Protein AF-A0A059EZX7-F1 (afdb_monomer)

Sequence (130 aa):
MAGSSSKKTIQSNKKTMISLLIGETIFLLIYLLLSVIKNTNVFTYIKIIPELLVILFLYNMSRPKYRDNRCIDSGVNLNSRGVIAIMFDFVYISWVVKILTLYTSLGYLLYFIMIFGIFYEFKGIFSHKK

pLDDT: mean 77.71, std 10.54, range [40.44, 92.06]

Foldseek 3Di:
DPVPVLVVLLVQLVVVLVVLVVVLVVLVVVLVVLCVVLVHDPVLCVLNVVLVVLSVVSVVQQDFDDDPNDGPGSGDRCPDPDPSVLSVVVNVLSSQLSVVVSPDVCSVVSVVVSVVVNVVRVVVVVVVVD

Structure (mmCIF, N/CA/C/O bac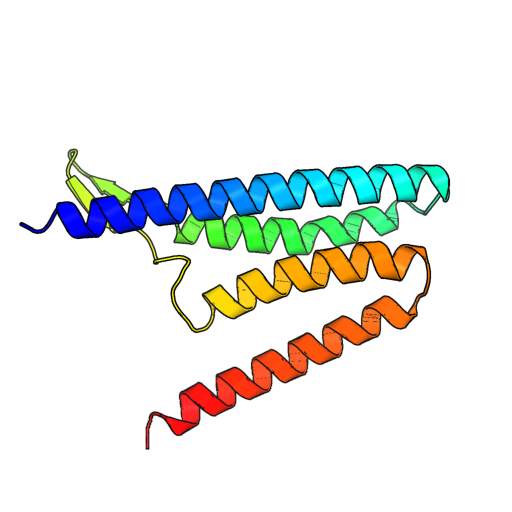kbone):
data_AF-A0A059EZX7-F1
#
_entry.id   AF-A0A059EZX7-F1
#
loop_
_atom_site.group_PDB
_atom_site.id
_atom_site.type_symbol
_atom_site.label_atom_id
_atom_site.label_alt_id
_atom_site.label_comp_id
_atom_site.label_asym_id
_atom_site.label_entity_id
_atom_site.label_seq_id
_atom_site.pdbx_PDB_ins_code
_atom_site.Cartn_x
_atom_site.Cartn_y
_atom_site.Cartn_z
_atom_site.occupancy
_atom_site.B_iso_or_equiv
_atom_site.auth_seq_id
_atom_site.auth_comp_id
_atom_site.auth_asym_id
_atom_site.auth_atom_id
_atom_site.pdbx_PDB_model_num
ATOM 1 N N . MET A 1 1 ? 21.175 -0.048 -29.093 1.00 41.84 1 MET A N 1
ATOM 2 C CA . MET A 1 1 ? 20.873 0.816 -27.922 1.00 41.84 1 MET A CA 1
ATOM 3 C C . MET A 1 1 ? 19.682 0.287 -27.095 1.00 41.84 1 MET A C 1
ATOM 5 O O . MET A 1 1 ? 18.835 1.063 -26.678 1.00 41.84 1 MET A O 1
ATOM 9 N N . ALA A 1 2 ? 19.625 -1.018 -26.783 1.00 49.16 2 ALA A N 1
ATOM 10 C CA . ALA A 1 2 ? 18.500 -1.632 -26.050 1.00 49.16 2 ALA A CA 1
ATOM 11 C C . ALA A 1 2 ? 18.586 -1.499 -24.510 1.00 49.16 2 ALA A C 1
ATOM 13 O O . ALA A 1 2 ? 17.619 -1.761 -23.807 1.00 49.16 2 ALA A O 1
ATOM 14 N N . GLY A 1 3 ? 19.732 -1.073 -23.963 1.00 60.44 3 GLY A N 1
ATOM 15 C CA . GLY A 1 3 ? 19.959 -1.052 -22.512 1.00 60.44 3 GLY A CA 1
ATOM 16 C C . GLY A 1 3 ? 19.527 0.223 -21.778 1.00 60.44 3 GLY A C 1
ATOM 17 O O . GLY A 1 3 ? 19.411 0.198 -20.558 1.00 60.44 3 GLY A O 1
ATOM 18 N N . SER A 1 4 ? 19.312 1.348 -22.466 1.00 64.31 4 SER A N 1
ATOM 19 C CA . SER A 1 4 ? 18.993 2.629 -21.809 1.00 64.31 4 SER A CA 1
ATOM 20 C C . SER A 1 4 ? 17.535 2.706 -21.347 1.00 64.31 4 SER A C 1
ATOM 22 O O . SER A 1 4 ? 17.276 3.196 -20.251 1.00 64.31 4 SER A O 1
ATOM 24 N N . SER A 1 5 ? 16.597 2.184 -22.143 1.00 69.50 5 SER A N 1
ATOM 25 C CA . SER A 1 5 ? 15.172 2.129 -21.789 1.00 69.50 5 SER A CA 1
ATOM 26 C C . SER A 1 5 ? 14.926 1.173 -20.615 1.00 69.50 5 SER A C 1
ATOM 28 O O . SER A 1 5 ? 14.373 1.575 -19.594 1.00 69.50 5 SER A O 1
ATOM 30 N N . SER A 1 6 ? 15.474 -0.045 -20.683 1.00 70.81 6 SER A N 1
ATOM 31 C CA . SER A 1 6 ? 15.416 -1.035 -19.600 1.00 70.81 6 SER A CA 1
ATOM 32 C C . SER A 1 6 ? 15.977 -0.517 -18.276 1.00 70.81 6 SER A C 1
ATOM 34 O O . SER A 1 6 ? 15.349 -0.674 -17.232 1.00 70.81 6 SER A O 1
ATOM 36 N N . LYS A 1 7 ? 17.128 0.169 -18.302 1.00 76.56 7 LYS A N 1
ATOM 37 C CA . LYS A 1 7 ? 17.715 0.775 -17.096 1.00 76.56 7 LYS A CA 1
ATOM 38 C C . LYS A 1 7 ? 16.811 1.846 -16.479 1.00 76.56 7 LYS A C 1
ATOM 40 O O . LYS A 1 7 ? 16.687 1.885 -15.256 1.00 76.56 7 LYS A O 1
A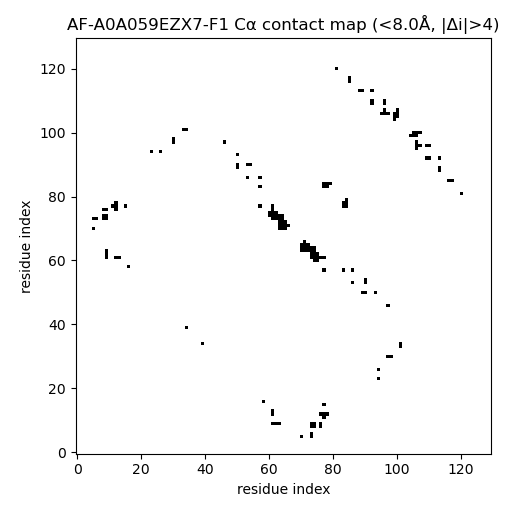TOM 45 N N . LYS A 1 8 ? 16.155 2.679 -17.299 1.00 80.88 8 LYS A N 1
ATOM 46 C CA . LYS A 1 8 ? 15.198 3.691 -16.818 1.00 80.88 8 LYS A CA 1
ATOM 47 C C . LYS A 1 8 ? 13.982 3.045 -16.153 1.00 80.88 8 LYS A C 1
ATOM 49 O O . LYS A 1 8 ? 13.609 3.476 -15.066 1.00 80.88 8 LYS A O 1
ATOM 54 N N . THR A 1 9 ? 13.415 1.993 -16.747 1.00 78.25 9 THR A N 1
ATOM 55 C CA . THR A 1 9 ? 12.285 1.254 -16.158 1.00 78.25 9 THR A CA 1
ATOM 56 C C . THR A 1 9 ? 12.662 0.639 -14.815 1.00 78.25 9 THR A C 1
ATOM 58 O O . THR A 1 9 ? 11.954 0.832 -13.834 1.00 78.25 9 THR A O 1
ATOM 61 N N . ILE A 1 10 ? 13.827 -0.008 -14.727 1.00 80.62 10 ILE A N 1
ATOM 62 C CA . ILE A 1 10 ? 14.316 -0.618 -13.482 1.00 80.62 10 ILE A CA 1
ATOM 63 C C . ILE A 1 10 ? 14.523 0.438 -12.388 1.00 80.62 10 ILE A C 1
ATOM 65 O O . ILE A 1 10 ? 14.116 0.239 -11.242 1.00 80.62 10 ILE A O 1
ATOM 69 N N . GLN A 1 11 ? 15.139 1.574 -12.725 1.00 83.94 11 GLN A N 1
ATOM 70 C CA . GLN A 1 11 ? 15.380 2.651 -11.764 1.00 83.94 11 GLN A CA 1
ATOM 71 C C . GLN A 1 11 ? 14.075 3.314 -11.305 1.00 83.94 11 GLN A C 1
ATOM 73 O O . GLN A 1 11 ? 13.910 3.568 -10.111 1.00 83.94 11 GLN A O 1
ATOM 78 N N . SER A 1 12 ? 13.141 3.547 -12.231 1.00 85.25 12 SER A N 1
ATOM 79 C CA . SER A 1 12 ? 11.810 4.075 -11.925 1.00 85.25 12 SER A CA 1
ATOM 80 C C . SER A 1 12 ? 11.044 3.121 -11.012 1.00 85.25 12 SER A C 1
ATOM 82 O O . SER A 1 12 ? 10.578 3.537 -9.958 1.00 85.25 12 SER A O 1
ATOM 84 N N . ASN A 1 13 ? 11.001 1.830 -11.353 1.00 85.06 13 ASN A N 1
ATOM 85 C CA . ASN A 1 13 ? 10.336 0.803 -10.555 1.00 85.06 13 ASN A CA 1
ATOM 86 C C . ASN A 1 13 ? 10.906 0.727 -9.138 1.00 85.06 13 ASN A C 1
ATOM 88 O O . ASN A 1 13 ? 10.154 0.690 -8.167 1.00 85.06 13 ASN A O 1
ATOM 92 N N . LYS A 1 14 ? 12.239 0.757 -9.004 1.00 84.56 14 LYS A N 1
ATOM 93 C CA . LYS A 1 14 ? 12.898 0.754 -7.695 1.00 84.56 14 LYS A CA 1
ATOM 94 C C . LYS A 1 14 ? 12.491 1.971 -6.866 1.00 84.56 14 LYS A C 1
ATOM 96 O O . LYS A 1 14 ? 12.205 1.818 -5.683 1.00 84.56 14 LYS A O 1
ATOM 101 N N . LYS A 1 15 ? 12.443 3.161 -7.473 1.00 87.81 15 LYS A N 1
ATOM 102 C CA . LYS A 1 15 ? 12.009 4.384 -6.786 1.00 87.81 15 LYS A CA 1
ATOM 103 C C . LYS A 1 15 ? 10.551 4.273 -6.331 1.00 87.81 15 LYS A C 1
ATOM 105 O O . LYS A 1 15 ? 10.284 4.515 -5.159 1.00 87.81 15 LYS A O 1
ATOM 110 N N . THR A 1 16 ? 9.648 3.845 -7.214 1.00 87.25 16 THR A N 1
ATOM 111 C CA . THR A 1 16 ? 8.223 3.664 -6.894 1.00 87.25 16 THR A CA 1
ATOM 112 C C . THR A 1 16 ? 8.024 2.644 -5.772 1.00 87.25 16 THR A C 1
ATOM 114 O O . THR A 1 16 ? 7.315 2.936 -4.815 1.00 87.25 16 THR A O 1
ATOM 117 N N . MET A 1 17 ? 8.704 1.492 -5.822 1.00 87.75 17 MET A N 1
ATOM 118 C CA . MET A 1 17 ? 8.618 0.484 -4.757 1.00 87.75 17 MET A CA 1
ATOM 119 C C . MET A 1 17 ? 9.164 0.985 -3.423 1.00 87.75 17 MET A C 1
ATOM 121 O O . MET A 1 17 ? 8.573 0.700 -2.390 1.00 87.75 17 MET A O 1
ATOM 125 N N . ILE A 1 18 ? 10.271 1.735 -3.421 1.00 88.75 18 ILE A N 1
ATOM 126 C CA . ILE A 1 18 ? 10.807 2.319 -2.184 1.00 88.75 18 ILE A CA 1
ATOM 127 C C . ILE A 1 18 ? 9.800 3.306 -1.591 1.00 88.75 18 ILE A C 1
ATOM 129 O O . ILE A 1 18 ? 9.514 3.229 -0.401 1.00 88.75 18 ILE A O 1
ATOM 133 N N . SER A 1 19 ? 9.225 4.194 -2.405 1.00 89.38 19 SER A N 1
ATOM 134 C CA . SER A 1 19 ? 8.190 5.124 -1.943 1.00 89.38 19 SER A CA 1
ATOM 135 C C . SER A 1 19 ? 6.962 4.394 -1.394 1.00 89.38 19 SER A C 1
ATOM 137 O O . SER A 1 19 ? 6.457 4.785 -0.345 1.00 89.38 19 SER A O 1
ATOM 139 N N . LEU A 1 20 ? 6.526 3.312 -2.048 1.00 89.38 20 LEU A N 1
ATOM 140 C CA . LEU A 1 20 ? 5.409 2.488 -1.585 1.00 89.38 20 LEU A CA 1
ATOM 141 C C . LEU A 1 20 ? 5.715 1.818 -0.239 1.00 89.38 20 LEU A C 1
ATOM 143 O O . LEU A 1 20 ? 4.898 1.886 0.668 1.00 89.38 20 LEU A O 1
ATOM 147 N N . LEU A 1 21 ? 6.901 1.220 -0.087 1.00 89.75 21 LEU A N 1
ATOM 148 C CA . LEU A 1 21 ? 7.320 0.552 1.150 1.00 89.75 21 LEU A CA 1
ATOM 149 C C . LEU A 1 21 ? 7.496 1.534 2.312 1.00 89.75 21 LEU A C 1
ATOM 151 O O . LEU A 1 21 ? 7.134 1.213 3.442 1.00 89.75 21 LEU A O 1
ATOM 155 N N . ILE A 1 22 ? 8.033 2.729 2.048 1.00 91.44 22 ILE A N 1
ATOM 156 C CA . ILE A 1 22 ? 8.129 3.795 3.053 1.00 91.44 22 ILE A CA 1
ATOM 157 C C . ILE A 1 22 ? 6.723 4.214 3.490 1.00 91.44 22 ILE A C 1
ATOM 159 O O . ILE A 1 22 ? 6.464 4.289 4.688 1.00 91.44 22 ILE A O 1
ATOM 163 N N . GLY A 1 23 ? 5.815 4.434 2.533 1.00 90.06 23 GLY A N 1
ATOM 164 C CA . GLY A 1 23 ? 4.415 4.748 2.813 1.00 90.06 23 GLY A CA 1
ATOM 165 C C . GLY A 1 23 ? 3.743 3.669 3.663 1.00 90.06 23 GLY A C 1
ATOM 166 O O . GLY A 1 23 ? 3.242 3.981 4.739 1.00 90.06 23 GLY A O 1
ATOM 167 N N . GLU A 1 24 ? 3.834 2.404 3.245 1.00 90.62 24 GLU A N 1
ATOM 168 C CA . GLU A 1 24 ? 3.291 1.254 3.981 1.00 90.62 24 GLU A CA 1
ATOM 169 C C . GLU A 1 24 ? 3.824 1.217 5.412 1.00 90.62 24 GLU A C 1
ATOM 171 O O . GLU A 1 24 ? 3.057 1.104 6.363 1.00 90.62 24 GLU A O 1
ATOM 176 N N . THR A 1 25 ? 5.138 1.375 5.584 1.00 90.62 25 THR A N 1
ATOM 177 C CA . THR A 1 25 ? 5.771 1.341 6.907 1.00 90.62 25 THR A CA 1
ATOM 178 C C . THR A 1 25 ? 5.232 2.451 7.809 1.00 90.62 25 THR A C 1
ATOM 180 O O . THR A 1 25 ? 4.928 2.204 8.976 1.00 90.62 25 THR A O 1
ATOM 183 N N . ILE A 1 26 ? 5.073 3.667 7.278 1.00 92.06 26 ILE A N 1
ATOM 184 C CA . ILE A 1 26 ? 4.527 4.808 8.023 1.00 92.06 26 ILE A CA 1
ATOM 185 C C . ILE A 1 26 ? 3.069 4.547 8.419 1.00 92.06 26 ILE A C 1
ATOM 187 O O . ILE A 1 26 ? 2.720 4.689 9.592 1.00 92.06 26 ILE A O 1
ATOM 191 N N . PHE A 1 27 ? 2.219 4.136 7.475 1.00 90.44 27 PHE A N 1
ATOM 192 C CA . PHE A 1 27 ? 0.804 3.871 7.748 1.00 90.44 27 PHE A CA 1
ATOM 193 C C . PHE A 1 27 ? 0.610 2.704 8.717 1.00 90.44 27 PHE A C 1
ATOM 195 O O . PHE A 1 27 ? -0.242 2.778 9.604 1.00 90.44 27 PHE A O 1
ATOM 202 N N . LEU A 1 28 ? 1.428 1.658 8.609 1.00 89.88 28 LEU A N 1
ATOM 203 C CA . LEU A 1 28 ? 1.407 0.512 9.510 1.00 89.88 28 LEU A CA 1
ATOM 204 C C . LEU A 1 28 ? 1.833 0.909 10.930 1.00 89.88 28 LEU A C 1
ATOM 206 O O . LEU A 1 28 ? 1.176 0.504 11.888 1.00 89.88 28 LEU A O 1
ATOM 210 N N . LEU A 1 29 ? 2.864 1.749 11.081 1.00 90.38 29 LEU A N 1
ATOM 211 C CA . LEU A 1 29 ? 3.271 2.292 12.383 1.00 90.38 29 LEU A CA 1
ATOM 212 C C . LEU A 1 29 ? 2.170 3.146 13.021 1.00 90.38 29 LEU A C 1
ATOM 214 O O . LEU A 1 29 ? 1.849 2.948 14.192 1.00 90.38 29 LEU A O 1
ATOM 218 N N . ILE A 1 30 ? 1.558 4.056 12.255 1.00 90.44 30 ILE A N 1
AT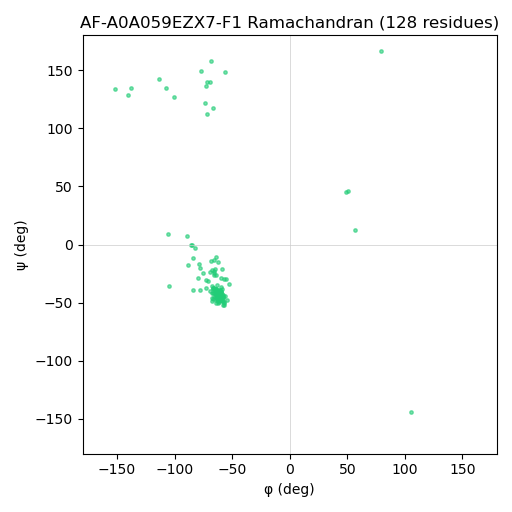OM 219 C CA . ILE A 1 30 ? 0.440 4.885 12.731 1.00 90.44 30 ILE A CA 1
ATOM 220 C C . ILE A 1 30 ? -0.733 3.997 13.156 1.00 90.44 30 ILE A C 1
ATOM 222 O O . ILE A 1 30 ? -1.297 4.180 14.233 1.00 90.44 30 ILE A O 1
ATOM 226 N N . TYR A 1 31 ? -1.080 3.005 12.337 1.00 87.75 31 TYR A N 1
ATOM 227 C CA . TYR A 1 31 ? -2.157 2.068 12.633 1.00 87.75 31 TYR A CA 1
ATOM 228 C C . TYR A 1 31 ? -1.885 1.249 13.899 1.00 87.75 31 TYR A C 1
ATOM 230 O O . TYR A 1 31 ? -2.778 1.114 14.733 1.00 87.75 31 TYR A O 1
ATOM 238 N N . LEU A 1 32 ? -0.659 0.744 14.078 1.00 87.81 32 LEU A N 1
ATOM 239 C CA . LEU A 1 32 ? -0.253 0.032 15.291 1.00 87.81 32 LEU A CA 1
ATOM 240 C C . LEU A 1 32 ? -0.364 0.925 16.528 1.00 87.81 32 LEU A C 1
ATOM 242 O O . LEU A 1 32 ? -0.966 0.512 17.515 1.00 87.81 32 LEU A O 1
ATOM 246 N N . LEU A 1 33 ? 0.158 2.153 16.465 1.00 89.75 33 LEU A N 1
ATOM 247 C CA . LEU A 1 33 ? 0.080 3.113 17.569 1.00 89.75 33 LEU A CA 1
ATOM 248 C C . LEU A 1 33 ? -1.374 3.400 17.961 1.00 89.75 33 LEU A C 1
ATOM 250 O O . LEU A 1 33 ? -1.729 3.307 19.135 1.00 89.75 33 LEU A O 1
ATOM 254 N N . LEU A 1 34 ? -2.240 3.684 16.984 1.00 87.75 34 LEU A N 1
ATOM 255 C CA . LEU A 1 34 ? -3.659 3.943 17.236 1.00 87.75 34 LEU A CA 1
ATOM 256 C C . LEU A 1 34 ? -4.401 2.701 17.755 1.00 87.75 34 LEU A C 1
ATOM 258 O O . LEU A 1 34 ? -5.263 2.828 18.624 1.00 87.75 34 LEU A O 1
ATOM 262 N N . SER A 1 35 ? -4.057 1.511 17.256 1.00 85.88 35 SER A N 1
ATOM 263 C CA . SER A 1 35 ? -4.611 0.227 17.707 1.00 85.88 35 SER A CA 1
ATOM 264 C C . SER A 1 35 ? -4.277 -0.049 19.177 1.00 85.88 35 SER A C 1
ATOM 266 O O . SER A 1 35 ? -5.148 -0.452 19.949 1.00 85.88 35 SER A O 1
ATOM 268 N N . VAL A 1 36 ? -3.038 0.234 19.596 1.00 86.94 36 VAL A N 1
ATOM 269 C CA . VAL A 1 36 ? -2.607 0.105 20.998 1.00 86.94 36 VAL A CA 1
ATOM 270 C C . VAL A 1 36 ? -3.343 1.106 21.891 1.00 86.94 36 VAL A C 1
ATOM 272 O O . VAL A 1 36 ? -3.873 0.713 22.926 1.00 86.94 36 VAL A O 1
ATOM 275 N N . ILE A 1 37 ? -3.455 2.374 21.473 1.00 87.88 37 ILE A N 1
ATOM 276 C CA . ILE A 1 37 ? -4.168 3.415 22.239 1.00 87.88 37 ILE A CA 1
ATOM 277 C C . ILE A 1 37 ? -5.652 3.065 22.420 1.00 87.88 37 ILE A C 1
ATOM 279 O O . ILE A 1 37 ? -6.217 3.293 23.487 1.00 87.88 37 ILE A O 1
ATOM 283 N N . LYS A 1 38 ? -6.294 2.498 21.392 1.00 84.06 38 LYS A N 1
ATOM 284 C CA . LYS A 1 38 ? -7.709 2.101 21.442 1.00 84.06 38 LYS A CA 1
ATOM 285 C C . LYS A 1 38 ? -7.955 0.714 22.042 1.00 84.06 38 LYS A C 1
ATOM 287 O O . LYS A 1 38 ? -9.113 0.309 22.117 1.00 84.06 38 LYS A O 1
ATOM 292 N N . ASN A 1 39 ? -6.905 0.002 22.456 1.00 83.19 39 ASN A N 1
ATOM 293 C CA . ASN A 1 39 ? -6.972 -1.361 22.983 1.00 83.19 39 ASN A CA 1
ATOM 294 C C . ASN A 1 39 ? -7.796 -2.306 22.083 1.00 83.19 39 ASN A C 1
ATOM 296 O O . ASN A 1 39 ? -8.690 -3.025 22.531 1.00 83.19 39 ASN A O 1
ATOM 300 N N . THR A 1 40 ? -7.556 -2.240 20.771 1.00 78.12 40 THR A N 1
ATOM 301 C CA . THR A 1 40 ? -8.327 -3.015 19.795 1.00 78.12 40 THR A CA 1
ATOM 302 C C . THR A 1 40 ? -7.914 -4.485 19.753 1.00 78.12 40 THR A C 1
ATOM 304 O O . THR A 1 40 ? -6.753 -4.841 19.943 1.00 78.12 40 THR A O 1
ATOM 307 N N . ASN A 1 41 ? -8.879 -5.353 19.437 1.00 79.44 41 ASN A N 1
ATOM 308 C CA . ASN A 1 41 ? -8.680 -6.800 19.355 1.00 79.44 41 ASN A CA 1
ATOM 309 C C . ASN A 1 41 ? -7.569 -7.204 18.378 1.00 79.44 41 ASN A C 1
ATOM 311 O O . ASN A 1 41 ? -7.430 -6.618 17.304 1.00 79.44 41 ASN A O 1
ATOM 315 N N . VAL A 1 42 ? -6.883 -8.309 18.685 1.00 77.75 42 VAL A N 1
ATOM 316 C CA . VAL A 1 42 ? -5.802 -8.889 17.863 1.00 77.75 42 VAL A CA 1
ATOM 317 C C . VAL A 1 42 ? -6.259 -9.223 16.432 1.00 77.75 42 VAL A C 1
ATOM 319 O O . VAL A 1 42 ? -5.491 -9.093 15.482 1.00 77.75 42 VAL A O 1
ATOM 322 N N . PHE A 1 43 ? -7.541 -9.549 16.234 1.00 76.69 43 PHE A N 1
ATOM 323 C CA . PHE A 1 43 ? -8.128 -9.776 14.904 1.00 76.69 43 PHE A CA 1
ATOM 324 C C . PHE A 1 43 ? -8.013 -8.566 13.959 1.00 76.69 43 PHE A C 1
ATOM 326 O O . PHE A 1 43 ? -8.042 -8.715 12.740 1.00 76.69 43 PHE A O 1
ATOM 333 N N . THR A 1 44 ? -7.818 -7.365 14.503 1.00 75.81 44 THR A N 1
ATOM 334 C CA . THR A 1 44 ? -7.630 -6.118 13.750 1.00 75.81 44 THR A CA 1
ATOM 335 C C . THR A 1 44 ? -6.326 -6.130 12.937 1.00 75.81 44 THR A C 1
ATOM 337 O O . THR A 1 44 ? -6.241 -5.461 11.905 1.00 75.81 44 THR A O 1
ATOM 340 N N . TYR A 1 45 ? -5.341 -6.951 13.323 1.00 78.31 45 TYR A N 1
ATOM 341 C CA . TYR A 1 45 ? -4.073 -7.115 12.602 1.00 78.31 45 TYR A CA 1
ATOM 342 C C . TYR A 1 45 ? -4.179 -8.009 11.359 1.00 78.31 45 TYR A C 1
ATOM 344 O O . TYR A 1 45 ? -3.380 -7.860 10.438 1.00 78.31 45 TYR A O 1
ATOM 352 N N . IL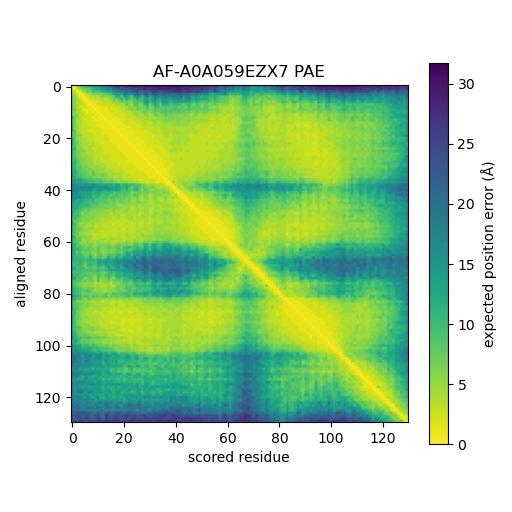E A 1 46 ? -5.204 -8.865 11.258 1.00 81.50 46 ILE A N 1
ATOM 353 C CA . ILE A 1 46 ? -5.438 -9.715 10.071 1.00 81.50 46 ILE A CA 1
ATOM 354 C C . ILE A 1 46 ? -5.630 -8.858 8.812 1.00 81.50 46 ILE A C 1
ATOM 356 O O . ILE A 1 46 ? -5.239 -9.249 7.714 1.00 81.50 46 ILE A O 1
ATOM 360 N N . LYS A 1 47 ? -6.146 -7.635 8.977 1.00 78.44 47 LYS A N 1
ATOM 361 C CA . LYS A 1 47 ? -6.344 -6.655 7.898 1.00 78.44 47 LYS A CA 1
ATOM 362 C C . LYS A 1 47 ? -5.048 -6.218 7.209 1.00 78.44 47 LYS A C 1
ATOM 364 O O . LYS A 1 47 ? -5.110 -5.610 6.148 1.00 78.44 47 LYS A O 1
ATOM 369 N N . ILE A 1 48 ? -3.885 -6.492 7.799 1.00 81.75 48 ILE A N 1
ATOM 370 C CA . ILE A 1 48 ? -2.577 -6.155 7.224 1.00 81.75 48 ILE A CA 1
ATOM 371 C C . ILE A 1 48 ? -2.165 -7.173 6.145 1.00 81.75 48 ILE A C 1
ATOM 373 O O . ILE A 1 48 ? -1.495 -6.816 5.181 1.00 81.75 48 ILE A O 1
ATOM 377 N N . ILE A 1 49 ? -2.618 -8.425 6.257 1.00 84.81 49 ILE A N 1
ATOM 378 C CA . ILE A 1 49 ? -2.242 -9.531 5.363 1.00 84.81 49 ILE A CA 1
ATOM 379 C C . ILE A 1 49 ? -2.560 -9.267 3.876 1.00 84.81 49 ILE A C 1
ATOM 381 O O . ILE A 1 49 ? -1.653 -9.437 3.058 1.00 84.81 49 ILE A O 1
ATOM 385 N N . PRO A 1 50 ? -3.790 -8.873 3.476 1.00 83.25 50 PRO A N 1
ATOM 386 C CA . PRO A 1 50 ? -4.114 -8.702 2.057 1.00 83.25 50 PRO A CA 1
ATOM 387 C C . PRO A 1 50 ? -3.288 -7.599 1.387 1.00 83.25 50 PRO A C 1
ATOM 389 O O . PRO A 1 50 ? -2.888 -7.741 0.237 1.00 83.25 50 PRO A O 1
ATOM 392 N N . GLU A 1 51 ? -2.974 -6.531 2.114 1.00 83.06 51 GLU A N 1
ATOM 393 C CA . GLU A 1 51 ? -2.132 -5.443 1.619 1.00 83.06 51 GLU A CA 1
ATOM 394 C C . GLU A 1 51 ? -0.688 -5.893 1.388 1.00 83.06 51 GLU A C 1
ATOM 396 O O . GLU A 1 51 ? -0.137 -5.685 0.306 1.00 83.06 51 GLU A O 1
ATOM 401 N N . LEU A 1 52 ? -0.103 -6.600 2.360 1.00 84.75 52 LEU A N 1
ATOM 402 C CA . LEU A 1 52 ? 1.234 -7.169 2.207 1.00 84.75 52 LEU A CA 1
ATOM 403 C C . LEU A 1 52 ? 1.304 -8.130 1.017 1.00 84.75 52 LEU A C 1
ATOM 405 O O . LEU A 1 52 ? 2.294 -8.120 0.288 1.00 84.75 52 LEU A O 1
ATOM 409 N N . LEU A 1 53 ? 0.254 -8.921 0.773 1.00 86.56 53 LEU A N 1
ATOM 410 C CA . LEU A 1 53 ? 0.179 -9.780 -0.409 1.00 86.56 53 LEU A CA 1
ATOM 411 C C . LEU A 1 53 ? 0.215 -8.970 -1.710 1.00 86.56 53 LEU A C 1
ATOM 413 O O . LEU A 1 53 ? 0.983 -9.316 -2.607 1.00 86.56 53 LEU A O 1
ATOM 417 N N . VAL A 1 54 ? -0.552 -7.882 -1.822 1.00 86.06 54 VAL A N 1
ATOM 418 C CA . VAL A 1 54 ? -0.548 -7.030 -3.026 1.00 86.06 54 VAL A CA 1
ATOM 419 C C . VAL A 1 54 ? 0.816 -6.370 -3.238 1.00 86.06 54 VAL A C 1
ATOM 421 O O . VAL A 1 54 ? 1.338 -6.387 -4.354 1.00 86.06 54 VAL A O 1
ATOM 424 N N . ILE A 1 55 ? 1.449 -5.874 -2.173 1.00 86.50 55 ILE A N 1
ATOM 425 C CA . ILE A 1 55 ? 2.803 -5.304 -2.236 1.00 86.50 55 ILE A CA 1
ATOM 426 C C . ILE A 1 55 ? 3.825 -6.366 -2.668 1.00 86.50 55 ILE A C 1
ATOM 428 O O . ILE A 1 55 ? 4.702 -6.078 -3.484 1.00 86.50 55 ILE A O 1
ATOM 432 N N . LEU A 1 56 ? 3.701 -7.606 -2.185 1.00 86.88 56 LEU A N 1
ATOM 433 C CA . LEU A 1 56 ? 4.546 -8.727 -2.611 1.00 86.88 56 LEU A CA 1
ATOM 434 C C . LEU A 1 56 ? 4.340 -9.074 -4.091 1.00 86.88 56 LEU A C 1
ATOM 436 O O . LEU A 1 56 ? 5.317 -9.337 -4.799 1.00 86.88 56 LEU A O 1
ATOM 440 N N . PHE A 1 57 ? 3.101 -9.041 -4.585 1.00 85.69 57 PHE A N 1
ATOM 441 C CA . PHE A 1 57 ? 2.813 -9.220 -6.009 1.00 85.69 57 PHE A CA 1
ATOM 442 C C . PHE A 1 57 ? 3.444 -8.110 -6.859 1.00 85.69 57 PHE A C 1
ATOM 444 O O . PHE A 1 57 ? 4.154 -8.419 -7.818 1.00 85.69 57 PHE A O 1
ATOM 451 N N . LEU A 1 58 ? 3.273 -6.841 -6.474 1.00 84.19 58 LEU A N 1
ATOM 452 C CA . LEU A 1 58 ? 3.906 -5.695 -7.140 1.00 84.19 58 LEU A CA 1
ATOM 453 C C . LEU A 1 58 ? 5.435 -5.811 -7.129 1.00 84.19 58 LEU A C 1
ATOM 455 O O . LEU A 1 58 ? 6.089 -5.608 -8.154 1.00 84.19 58 LEU A O 1
ATOM 459 N N . TYR A 1 59 ? 6.013 -6.219 -5.997 1.00 84.06 59 TYR A N 1
ATOM 460 C CA . TYR A 1 59 ? 7.450 -6.436 -5.870 1.00 84.06 59 TYR A CA 1
ATOM 461 C C . TYR A 1 59 ? 7.946 -7.505 -6.849 1.00 84.06 59 TYR A C 1
ATOM 463 O O . TYR A 1 59 ? 8.908 -7.266 -7.583 1.00 84.06 59 TYR A O 1
ATOM 471 N N . ASN A 1 60 ? 7.263 -8.650 -6.921 1.00 81.50 60 ASN A N 1
ATOM 472 C CA . ASN A 1 60 ? 7.614 -9.728 -7.843 1.00 81.50 60 ASN A CA 1
ATOM 473 C C . ASN A 1 60 ? 7.470 -9.320 -9.317 1.00 81.50 60 ASN A C 1
ATOM 475 O O . ASN A 1 60 ? 8.325 -9.687 -10.121 1.00 81.50 60 ASN A O 1
ATOM 479 N N . MET A 1 61 ? 6.450 -8.533 -9.674 1.00 79.75 61 MET A N 1
ATOM 480 C CA . MET A 1 61 ? 6.269 -8.024 -11.042 1.00 79.75 61 MET A CA 1
ATOM 481 C C . MET A 1 61 ? 7.304 -6.961 -11.432 1.00 79.75 61 MET A C 1
ATOM 483 O O . MET A 1 61 ? 7.686 -6.863 -12.598 1.00 79.75 61 MET A O 1
ATOM 487 N N . SER A 1 62 ? 7.781 -6.178 -10.465 1.00 77.44 62 SER A N 1
ATOM 488 C CA . SER A 1 62 ? 8.755 -5.104 -10.690 1.00 77.44 62 SER A CA 1
ATOM 489 C C . SER A 1 62 ? 10.203 -5.583 -10.832 1.00 77.44 62 SER A C 1
ATOM 491 O O . SER A 1 62 ? 11.059 -4.822 -11.295 1.00 77.44 62 SER A O 1
ATOM 493 N N . ARG A 1 63 ? 10.500 -6.819 -10.403 1.00 75.94 63 ARG A N 1
ATOM 494 C CA . ARG A 1 63 ? 11.865 -7.346 -10.319 1.00 75.94 63 ARG A CA 1
ATOM 495 C C . ARG A 1 63 ? 12.432 -7.674 -11.707 1.00 75.94 63 ARG A C 1
ATOM 497 O O . ARG A 1 63 ? 11.887 -8.540 -12.391 1.00 75.94 63 ARG A O 1
ATOM 504 N N . PRO A 1 64 ? 13.571 -7.074 -12.100 1.00 73.38 64 PRO A N 1
ATOM 505 C CA . PRO A 1 64 ? 14.247 -7.454 -13.333 1.00 73.38 64 PRO A CA 1
ATOM 506 C C . PRO A 1 64 ? 14.851 -8.858 -13.227 1.00 73.38 64 PRO A C 1
ATOM 508 O O . PRO A 1 64 ? 15.439 -9.219 -12.203 1.00 73.38 64 PRO A O 1
ATOM 511 N N . LYS A 1 65 ? 14.749 -9.637 -14.307 1.00 75.19 65 LYS A N 1
ATOM 512 C CA . LYS A 1 65 ? 15.378 -10.957 -14.434 1.00 75.19 65 LYS A CA 1
ATOM 513 C C . LYS A 1 65 ? 16.650 -10.844 -15.270 1.00 75.19 65 LYS A C 1
ATOM 515 O O . LYS A 1 65 ? 16.633 -10.350 -16.402 1.00 75.19 65 LYS A O 1
ATOM 520 N N . TYR A 1 66 ? 17.751 -11.336 -14.713 1.00 75.00 66 TYR A N 1
ATOM 521 C CA . TYR A 1 66 ? 19.065 -11.353 -15.352 1.00 75.00 66 TYR A CA 1
ATOM 522 C C . TYR A 1 66 ? 19.501 -12.793 -15.646 1.00 75.00 66 TYR A C 1
ATOM 524 O O . TYR A 1 66 ? 19.260 -13.688 -14.839 1.00 75.00 66 TYR A O 1
ATOM 532 N N . ARG A 1 67 ? 20.167 -13.005 -16.783 1.00 74.38 67 ARG A N 1
ATOM 533 C CA . ARG A 1 67 ? 20.920 -14.228 -17.116 1.00 74.38 67 ARG A CA 1
ATOM 534 C C . ARG A 1 67 ? 22.224 -13.796 -17.772 1.00 74.38 67 ARG A C 1
ATOM 536 O O . ARG A 1 67 ? 22.208 -12.892 -18.604 1.00 74.38 67 ARG A O 1
ATOM 543 N N . ASP A 1 68 ? 23.337 -14.396 -17.364 1.00 74.25 68 ASP A N 1
ATOM 544 C CA . ASP A 1 68 ? 24.674 -14.134 -17.917 1.00 74.25 68 ASP A CA 1
ATOM 545 C C . ASP A 1 68 ? 25.030 -12.633 -17.982 1.00 74.25 68 ASP A C 1
ATOM 547 O O . ASP A 1 68 ? 25.472 -12.115 -19.008 1.00 74.25 68 ASP A O 1
ATOM 551 N N . ASN A 1 69 ? 24.764 -11.898 -16.892 1.00 68.12 69 ASN A N 1
ATOM 552 C CA . ASN A 1 69 ?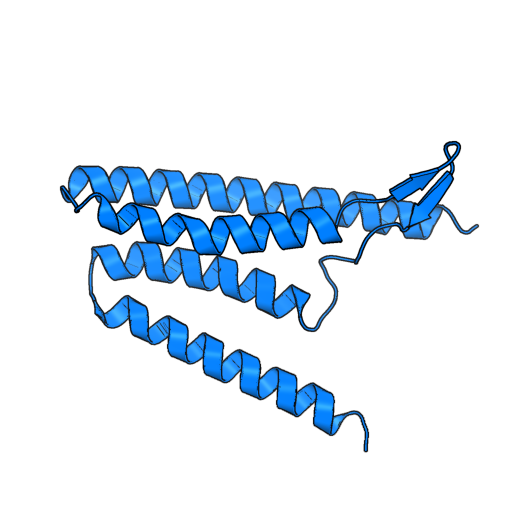 24.942 -10.440 -16.775 1.00 68.12 69 ASN A CA 1
ATOM 553 C C . ASN A 1 69 ? 24.182 -9.585 -17.812 1.00 68.12 69 ASN A C 1
ATOM 555 O O . ASN A 1 69 ? 24.400 -8.373 -17.903 1.00 68.12 69 ASN A O 1
ATOM 559 N N . ARG A 1 70 ? 23.236 -10.171 -18.557 1.00 66.25 70 ARG A N 1
ATOM 560 C CA . ARG A 1 70 ? 22.322 -9.468 -19.462 1.00 66.25 70 ARG A CA 1
ATOM 561 C C . ARG A 1 70 ? 20.913 -9.452 -18.870 1.00 66.25 70 ARG A C 1
ATOM 563 O O . ARG A 1 70 ? 20.418 -10.448 -18.346 1.00 66.25 70 ARG A O 1
ATOM 570 N N . CYS A 1 71 ? 20.268 -8.289 -18.922 1.00 66.00 71 CYS A N 1
ATOM 571 C CA . CYS A 1 71 ? 18.869 -8.142 -18.525 1.00 66.00 71 CYS A CA 1
ATOM 572 C C . CYS A 1 71 ? 17.998 -8.809 -19.596 1.00 66.00 71 CYS A C 1
ATOM 574 O O . CYS A 1 71 ? 17.983 -8.345 -20.735 1.00 66.00 71 CYS A O 1
ATOM 576 N N . ILE A 1 72 ? 17.335 -9.911 -19.241 1.00 71.69 72 ILE A N 1
ATOM 577 C CA . ILE A 1 72 ? 16.405 -10.616 -20.137 1.00 71.69 72 ILE A CA 1
ATOM 578 C C . ILE A 1 72 ? 15.033 -9.948 -20.076 1.00 71.69 72 ILE A C 1
ATOM 580 O O . ILE A 1 72 ? 14.356 -9.813 -21.088 1.00 71.69 72 ILE A O 1
ATOM 584 N N . ASP A 1 73 ? 14.642 -9.528 -18.874 1.00 71.06 73 ASP A N 1
ATOM 585 C CA . ASP A 1 73 ? 13.363 -8.894 -18.598 1.00 71.06 73 ASP A CA 1
ATOM 586 C C . ASP A 1 73 ? 13.585 -7.766 -17.589 1.00 71.06 73 ASP A C 1
ATOM 588 O O . ASP A 1 73 ? 14.222 -7.952 -16.54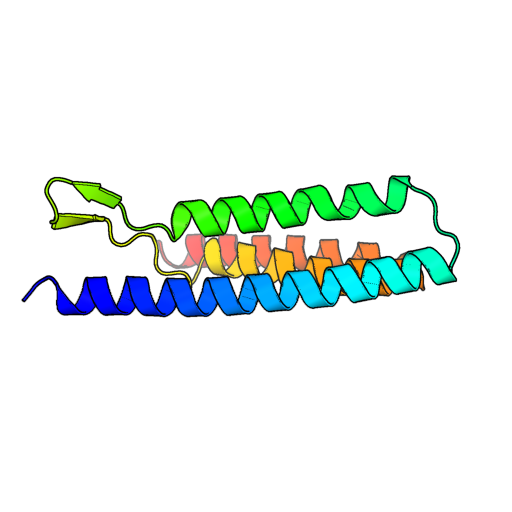9 1.00 71.06 73 ASP A O 1
ATOM 592 N N . SER A 1 74 ? 13.091 -6.578 -17.921 1.00 64.25 74 SER A N 1
ATOM 593 C CA . SER A 1 74 ? 13.219 -5.385 -17.078 1.00 64.25 74 SER A CA 1
ATOM 594 C C . SER A 1 74 ? 12.165 -5.332 -15.966 1.00 64.25 74 SER A C 1
ATOM 596 O O . SER A 1 74 ? 12.223 -4.424 -15.137 1.00 64.25 74 SER A O 1
ATOM 598 N N . GLY A 1 75 ? 11.242 -6.300 -15.933 1.00 70.38 75 GLY A N 1
ATOM 599 C CA . GLY A 1 75 ? 10.052 -6.276 -15.093 1.00 70.38 75 GLY A CA 1
ATOM 600 C C . GLY A 1 75 ? 8.960 -5.395 -15.701 1.00 70.38 75 GLY A C 1
ATOM 601 O O . GLY A 1 75 ? 9.200 -4.601 -16.617 1.00 70.38 75 GLY A O 1
ATOM 602 N N . VAL A 1 76 ? 7.740 -5.520 -15.180 1.00 74.06 76 VAL A N 1
ATOM 603 C CA . VAL A 1 76 ? 6.617 -4.693 -15.631 1.00 74.06 76 VAL A CA 1
ATOM 604 C C . VAL A 1 76 ? 6.801 -3.271 -15.104 1.00 74.06 76 VAL A C 1
ATOM 606 O O . VAL A 1 76 ? 7.197 -3.064 -13.956 1.00 74.06 76 VAL A O 1
ATOM 609 N N . ASN A 1 77 ? 6.555 -2.273 -15.951 1.00 75.62 77 ASN A N 1
ATOM 610 C CA . ASN A 1 77 ? 6.631 -0.874 -15.546 1.00 75.62 77 ASN A CA 1
ATOM 611 C C . ASN A 1 77 ? 5.520 -0.572 -14.535 1.00 75.62 77 ASN A C 1
ATOM 613 O O . ASN A 1 77 ? 4.346 -0.631 -14.883 1.00 75.62 77 ASN A O 1
ATOM 617 N N . LEU A 1 78 ? 5.886 -0.200 -13.308 1.00 78.81 78 LEU A N 1
ATOM 618 C CA . LEU A 1 78 ? 4.917 0.074 -12.246 1.00 78.81 78 LEU A CA 1
ATOM 619 C C . LEU A 1 78 ? 4.074 1.335 -12.497 1.00 78.81 78 LEU A C 1
ATOM 621 O O . LEU A 1 78 ? 3.045 1.513 -11.862 1.00 78.81 78 LEU A O 1
ATOM 625 N N . ASN A 1 79 ? 4.479 2.190 -13.439 1.00 75.75 79 ASN A N 1
ATOM 626 C CA . ASN A 1 79 ? 3.687 3.339 -13.885 1.00 75.75 79 ASN A CA 1
ATOM 627 C C . ASN A 1 79 ? 2.733 3.004 -15.047 1.00 75.75 79 ASN A C 1
ATOM 629 O O . ASN A 1 79 ? 2.150 3.912 -15.642 1.00 75.75 79 ASN A O 1
ATOM 633 N N . SER A 1 80 ? 2.591 1.733 -15.437 1.00 73.88 80 SER A N 1
ATOM 634 C CA . SER A 1 80 ? 1.641 1.361 -16.488 1.00 73.88 80 SER A CA 1
ATOM 635 C C . SER A 1 80 ? 0.195 1.470 -15.998 1.00 73.88 80 SER A C 1
ATOM 637 O O . SER A 1 80 ? -0.118 1.039 -14.889 1.00 73.88 80 SER A O 1
ATOM 639 N N . ARG A 1 81 ? -0.696 1.971 -16.859 1.00 72.94 81 ARG A N 1
ATOM 640 C CA . ARG A 1 81 ? -2.151 1.937 -16.631 1.00 72.94 81 ARG A CA 1
ATOM 641 C C . ARG A 1 81 ? -2.686 0.500 -16.695 1.00 72.94 81 ARG A C 1
ATOM 643 O O . ARG A 1 81 ? -2.056 -0.354 -17.322 1.00 72.94 81 ARG A O 1
ATOM 650 N N . GLY A 1 82 ? -3.847 0.243 -16.092 1.00 77.38 82 GLY A N 1
ATOM 651 C CA . GLY A 1 82 ? -4.458 -1.084 -16.022 1.00 77.38 82 GLY A CA 1
ATOM 652 C C . GLY A 1 82 ? -4.333 -1.705 -14.631 1.00 77.38 82 GLY A C 1
ATOM 653 O O . GLY A 1 82 ? -4.319 -1.023 -13.612 1.00 77.38 82 GLY A O 1
ATOM 654 N N . VAL A 1 83 ? -4.138 -3.025 -14.599 1.00 74.75 83 VAL A N 1
ATOM 655 C CA . VAL A 1 83 ? -4.120 -3.845 -13.370 1.00 74.75 83 VAL A CA 1
ATOM 656 C C . VAL A 1 83 ? -3.149 -3.331 -12.301 1.00 74.75 83 VAL A C 1
ATOM 658 O O . VAL A 1 83 ? -3.436 -3.425 -11.112 1.00 74.75 83 VAL A O 1
ATOM 661 N N . ILE A 1 84 ? -2.012 -2.759 -12.700 1.00 83.06 84 ILE A N 1
ATOM 662 C CA . ILE A 1 84 ? -1.033 -2.209 -11.755 1.00 83.06 84 ILE A CA 1
ATOM 663 C C . ILE A 1 84 ? -1.562 -0.949 -11.065 1.00 83.06 84 ILE A C 1
ATOM 665 O O . ILE A 1 84 ? -1.373 -0.811 -9.860 1.00 83.06 84 ILE A O 1
ATOM 669 N N . ALA A 1 85 ? -2.264 -0.073 -11.789 1.00 80.00 85 ALA A N 1
ATOM 670 C CA . ALA A 1 85 ? -2.909 1.094 -11.192 1.00 80.00 85 ALA A CA 1
ATOM 671 C C . ALA A 1 85 ? -3.961 0.658 -10.160 1.00 80.00 85 ALA A C 1
ATOM 673 O O . ALA A 1 85 ? -3.933 1.147 -9.036 1.00 80.00 85 ALA A O 1
ATOM 674 N N . ILE A 1 86 ? -4.768 -0.365 -10.478 1.00 80.38 86 ILE A N 1
ATOM 675 C CA . ILE A 1 86 ? -5.721 -0.972 -9.529 1.00 80.38 86 ILE A CA 1
ATOM 676 C C . ILE A 1 86 ? -5.010 -1.492 -8.278 1.00 80.38 86 ILE A C 1
ATOM 678 O O . ILE A 1 86 ? -5.500 -1.309 -7.169 1.00 80.38 86 ILE A O 1
ATOM 682 N N . MET A 1 87 ? -3.861 -2.157 -8.431 1.00 83.50 87 MET A N 1
ATOM 683 C CA . MET A 1 87 ? -3.095 -2.672 -7.293 1.00 83.50 87 MET A CA 1
ATOM 684 C C . MET A 1 87 ? -2.567 -1.549 -6.393 1.00 83.50 87 MET A C 1
ATOM 686 O O . MET A 1 87 ? -2.588 -1.699 -5.173 1.00 83.50 87 MET A O 1
ATOM 690 N N . PHE A 1 88 ? -2.123 -0.426 -6.962 1.00 85.62 88 PHE A N 1
ATOM 691 C CA . PHE A 1 88 ? -1.744 0.751 -6.175 1.00 85.62 88 PHE A CA 1
ATOM 692 C C . PHE A 1 88 ? -2.954 1.382 -5.483 1.00 85.62 88 PHE A C 1
ATOM 694 O O . PHE A 1 88 ? -2.899 1.632 -4.280 1.00 85.62 88 PHE A O 1
ATOM 701 N N . ASP A 1 89 ? -4.064 1.564 -6.199 1.00 85.75 89 ASP A N 1
ATOM 702 C CA . ASP A 1 89 ? -5.307 2.089 -5.631 1.00 85.75 89 ASP A CA 1
ATOM 703 C C . ASP A 1 89 ? -5.827 1.191 -4.502 1.00 85.75 89 ASP A C 1
ATOM 705 O O . ASP A 1 89 ? -6.298 1.687 -3.480 1.00 85.75 89 ASP A O 1
ATOM 709 N N . PHE A 1 90 ? -5.669 -0.130 -4.626 1.00 85.69 90 PHE A N 1
ATOM 710 C CA . PHE A 1 90 ? -6.008 -1.087 -3.578 1.00 85.69 90 PHE A CA 1
ATOM 711 C C . PHE A 1 90 ? -5.233 -0.825 -2.284 1.00 85.69 90 PHE A C 1
ATOM 713 O O . PHE A 1 90 ? -5.836 -0.782 -1.210 1.00 85.69 90 PHE A O 1
ATOM 720 N N . VAL A 1 91 ? -3.913 -0.643 -2.383 1.00 87.56 91 VAL A N 1
ATOM 721 C CA . VAL A 1 91 ? -3.031 -0.341 -1.242 1.00 87.56 91 VAL A CA 1
ATOM 722 C C . VAL A 1 91 ? -3.434 1.001 -0.619 1.00 87.56 91 VAL A C 1
ATOM 724 O O . VAL A 1 91 ? -3.744 1.076 0.567 1.00 87.56 91 VAL A O 1
ATOM 727 N N . TYR A 1 92 ? -3.582 2.053 -1.428 1.00 87.81 92 TYR A N 1
ATOM 728 C CA . TYR A 1 92 ? -3.959 3.376 -0.921 1.00 87.81 92 TYR A CA 1
ATOM 729 C C . TYR A 1 92 ? -5.338 3.402 -0.248 1.00 87.81 92 TYR A C 1
ATOM 731 O O . TYR A 1 92 ? -5.500 4.001 0.817 1.00 87.81 92 TYR A O 1
ATOM 739 N N . ILE A 1 93 ? -6.335 2.728 -0.823 1.00 86.31 93 ILE A N 1
ATOM 740 C CA . ILE A 1 93 ? -7.660 2.598 -0.206 1.00 86.31 93 ILE A CA 1
ATOM 741 C C . ILE A 1 93 ? -7.556 1.789 1.091 1.00 86.31 93 ILE A C 1
ATOM 743 O O . ILE A 1 93 ? -8.169 2.168 2.088 1.00 86.31 93 ILE A O 1
ATOM 747 N N . SER A 1 94 ? -6.751 0.723 1.118 1.00 86.12 94 SER A N 1
ATOM 748 C CA . SER A 1 94 ? -6.541 -0.096 2.318 1.00 86.12 94 SER A CA 1
ATOM 749 C C . SER A 1 94 ? -5.967 0.721 3.479 1.00 86.12 94 SER A C 1
ATOM 751 O O . SER A 1 94 ? -6.456 0.590 4.606 1.00 86.12 94 SER A O 1
ATOM 753 N N . TRP A 1 95 ? -5.023 1.633 3.220 1.00 88.00 95 TRP A N 1
ATOM 754 C CA . TRP A 1 95 ? -4.513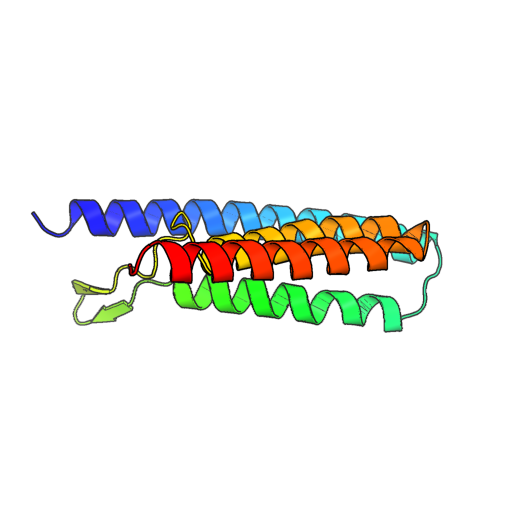 2.580 4.224 1.00 88.00 95 TRP A CA 1
ATOM 755 C C . TRP A 1 95 ? -5.622 3.436 4.834 1.00 88.00 95 TRP A C 1
ATOM 757 O O . TRP A 1 95 ? -5.760 3.510 6.060 1.00 88.00 95 TRP A O 1
ATOM 767 N N . VAL A 1 96 ? -6.447 4.051 3.984 1.00 85.81 96 VAL A N 1
ATOM 768 C CA . VAL A 1 96 ? -7.546 4.919 4.430 1.00 85.81 96 VAL A CA 1
ATOM 769 C C . VAL A 1 96 ? -8.578 4.115 5.214 1.00 85.81 96 VAL A C 1
ATOM 771 O O . VAL A 1 96 ? -8.994 4.533 6.295 1.00 85.81 96 VAL A O 1
ATOM 774 N N . VAL A 1 97 ? -8.957 2.934 4.721 1.00 85.31 97 VAL A N 1
ATOM 775 C CA . VAL A 1 97 ? -9.924 2.061 5.391 1.00 85.31 97 VAL A CA 1
ATOM 776 C C . VAL A 1 97 ? -9.421 1.634 6.761 1.00 85.31 97 VAL A C 1
ATOM 778 O O . VAL A 1 97 ? -10.198 1.663 7.714 1.00 85.31 97 VAL A O 1
ATOM 781 N N . LYS A 1 98 ? -8.145 1.261 6.904 1.00 82.94 98 LYS A N 1
ATOM 782 C CA . LYS A 1 98 ? -7.570 0.869 8.200 1.00 82.94 98 LYS A CA 1
ATOM 783 C C . LYS A 1 98 ? -7.718 1.976 9.236 1.00 82.94 98 LYS A C 1
ATOM 785 O O . LYS A 1 98 ? -8.230 1.713 10.323 1.00 82.94 98 LYS A O 1
ATOM 790 N N . ILE A 1 99 ? -7.338 3.205 8.886 1.00 82.56 99 ILE A N 1
ATOM 791 C CA . ILE A 1 99 ? -7.474 4.355 9.787 1.00 82.56 99 ILE A CA 1
ATOM 792 C C . ILE A 1 99 ? -8.950 4.622 10.077 1.00 82.56 99 ILE A C 1
ATOM 794 O O . ILE A 1 99 ? -9.337 4.736 11.237 1.00 82.56 99 ILE A O 1
ATOM 798 N N . LEU A 1 100 ? -9.797 4.661 9.049 1.00 83.44 100 LEU A N 1
ATOM 799 C CA . LEU A 1 100 ? -11.204 5.011 9.208 1.00 83.44 100 LEU A CA 1
ATOM 800 C C . LEU A 1 100 ? -11.966 3.973 10.041 1.00 83.44 100 LEU A C 1
ATOM 802 O O . LEU A 1 100 ? -12.771 4.341 10.891 1.00 83.44 100 LEU A O 1
ATOM 806 N N . THR A 1 101 ? 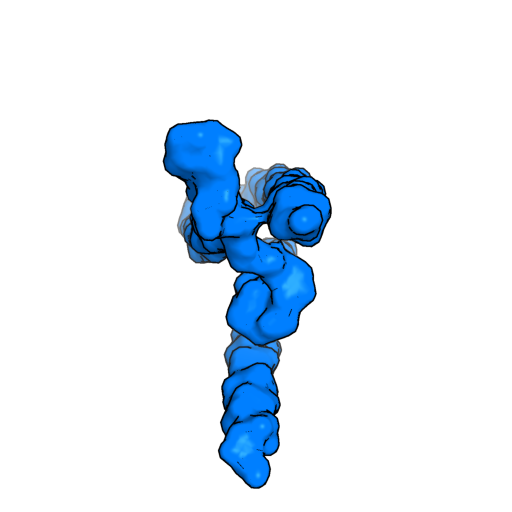-11.652 2.684 9.882 1.00 80.81 101 THR A N 1
ATOM 807 C CA . THR A 1 101 ? -12.291 1.594 10.637 1.00 80.81 101 THR A CA 1
ATOM 808 C C . THR A 1 101 ? -11.949 1.630 12.127 1.00 80.81 101 THR A C 1
ATOM 810 O O . THR A 1 101 ? -12.711 1.104 12.933 1.00 80.81 101 THR A O 1
ATOM 813 N N . LEU A 1 102 ? -10.842 2.272 12.524 1.00 77.12 102 LEU A N 1
ATOM 814 C CA . LEU A 1 102 ? -10.551 2.506 13.941 1.00 77.12 102 LEU A CA 1
ATOM 815 C C . LEU A 1 102 ? -11.513 3.521 14.571 1.00 77.12 102 LEU A C 1
ATOM 817 O O . LEU A 1 102 ? -11.674 3.514 15.790 1.00 77.12 102 LEU A O 1
ATOM 821 N N . TYR A 1 103 ? -12.137 4.405 13.788 1.00 79.50 103 TYR A N 1
ATOM 822 C CA . TYR A 1 103 ? -13.081 5.418 14.279 1.00 79.50 103 TYR A CA 1
ATOM 823 C C . TYR A 1 103 ? -14.537 5.073 13.978 1.00 79.50 103 TYR A C 1
ATOM 825 O O . TYR A 1 103 ? -15.414 5.388 14.780 1.00 79.50 103 TYR A O 1
ATOM 833 N N . THR A 1 104 ? -14.822 4.449 12.837 1.00 79.38 104 THR A N 1
ATOM 834 C CA . THR A 1 104 ? -16.192 4.174 12.402 1.00 79.38 104 THR A CA 1
ATOM 835 C C . THR A 1 104 ? -16.246 2.935 11.515 1.00 79.38 104 THR A C 1
ATOM 837 O O . THR A 1 104 ? -15.501 2.813 10.544 1.00 79.38 104 THR A O 1
ATOM 840 N N . SER A 1 105 ? -17.201 2.039 11.772 1.00 74.12 105 SER A N 1
ATOM 841 C CA . SER A 1 105 ? -17.416 0.833 10.954 1.00 74.12 105 SER A CA 1
ATOM 842 C C . SER A 1 105 ? -17.838 1.129 9.506 1.00 74.12 105 SER A C 1
ATOM 844 O O . SER A 1 105 ? -17.799 0.240 8.663 1.00 74.12 105 SER A O 1
ATOM 846 N N . LEU A 1 106 ? -18.187 2.378 9.181 1.00 73.75 106 LEU A N 1
ATOM 847 C CA . LEU A 1 106 ? -18.460 2.833 7.813 1.00 73.75 106 LEU A CA 1
ATOM 848 C C . LEU A 1 106 ? -17.223 2.789 6.905 1.00 73.75 106 LEU A C 1
ATOM 850 O O . LEU A 1 106 ? -17.373 2.842 5.689 1.00 73.75 106 LEU A O 1
ATOM 854 N N . GLY A 1 107 ? -16.014 2.633 7.459 1.00 69.88 107 GLY A N 1
ATOM 855 C CA . GLY A 1 107 ? -14.791 2.499 6.665 1.00 69.88 107 GLY A CA 1
ATOM 856 C C . GLY A 1 107 ? -14.835 1.360 5.644 1.00 69.88 107 GLY A C 1
ATOM 857 O O . GLY A 1 107 ? -14.275 1.497 4.561 1.00 69.88 107 GLY A O 1
ATOM 858 N N . TYR A 1 108 ? -15.581 0.284 5.914 1.00 72.50 108 TYR A N 1
ATOM 859 C CA . TYR A 1 108 ? -15.746 -0.812 4.954 1.00 72.50 108 TYR A CA 1
ATOM 860 C C . TYR A 1 108 ? -16.493 -0.405 3.675 1.00 72.50 108 TYR A C 1
ATOM 862 O O . TYR A 1 108 ? -16.320 -1.061 2.650 1.00 72.50 108 TYR A O 1
ATOM 870 N N . LEU A 1 109 ? -17.273 0.685 3.688 1.00 74.00 109 LEU A N 1
ATOM 871 C CA . LEU A 1 109 ? -17.972 1.170 2.493 1.00 74.00 109 LEU A CA 1
ATOM 872 C C . LEU A 1 109 ? -17.008 1.626 1.394 1.00 74.00 109 LEU A C 1
ATOM 874 O O . LEU A 1 109 ? -17.335 1.529 0.215 1.00 74.00 109 LEU A O 1
ATOM 878 N N . LEU A 1 110 ? -15.795 2.055 1.747 1.00 73.50 110 LEU A N 1
ATOM 879 C CA . LEU A 1 110 ? -14.787 2.449 0.760 1.00 73.50 110 LEU A CA 1
ATOM 880 C C . LEU A 1 110 ? -14.312 1.263 -0.098 1.00 73.50 110 LEU A C 1
ATOM 882 O O . LEU A 1 110 ? -13.929 1.469 -1.247 1.00 73.50 110 LEU A O 1
ATOM 886 N N . TYR A 1 111 ? -14.415 0.018 0.387 1.00 73.25 111 TYR A N 1
ATOM 887 C CA . TYR A 1 111 ? -14.159 -1.155 -0.459 1.00 73.25 111 TYR A CA 1
ATOM 888 C C . TYR A 1 111 ? -15.187 -1.296 -1.590 1.00 73.25 111 TYR A C 1
ATOM 890 O O . TYR A 1 111 ? -14.850 -1.814 -2.653 1.00 73.25 111 TYR A O 1
ATOM 898 N N . PHE A 1 112 ? -16.414 -0.785 -1.432 1.00 72.69 112 PHE A N 1
ATOM 899 C CA . PHE A 1 112 ? -17.377 -0.772 -2.537 1.00 72.69 112 PHE A CA 1
ATOM 900 C C . PHE A 1 112 ? -16.946 0.180 -3.653 1.00 72.69 112 PHE A C 1
ATOM 902 O O . PHE A 1 112 ? -17.115 -0.154 -4.822 1.00 72.69 112 PHE A O 1
ATOM 909 N N . ILE A 1 113 ? -16.322 1.317 -3.324 1.00 72.69 113 ILE A N 1
ATOM 910 C CA . ILE A 1 113 ? -15.780 2.250 -4.328 1.00 72.69 113 ILE A CA 1
ATOM 911 C C . ILE A 1 113 ? -14.721 1.552 -5.186 1.00 72.69 113 ILE A C 1
ATOM 913 O O . ILE A 1 113 ? -14.698 1.721 -6.403 1.00 72.69 113 ILE A O 1
ATOM 917 N N . MET A 1 114 ? -13.896 0.705 -4.573 1.00 71.81 114 MET A N 1
ATOM 918 C CA . MET A 1 114 ? -12.911 -0.099 -5.292 1.00 71.81 114 MET A CA 1
ATOM 919 C C . MET A 1 114 ? -13.571 -1.098 -6.253 1.00 71.81 114 MET A C 1
ATOM 921 O O . MET A 1 114 ? -13.141 -1.210 -7.399 1.00 71.81 114 MET A O 1
ATOM 925 N N . ILE A 1 115 ? -14.647 -1.774 -5.832 1.00 74.19 115 ILE A N 1
ATOM 926 C CA . ILE A 1 115 ? -15.424 -2.661 -6.713 1.00 74.19 115 ILE A CA 1
ATOM 927 C C . ILE A 1 115 ? -15.937 -1.873 -7.927 1.00 74.19 115 ILE A C 1
ATOM 929 O O . ILE A 1 115 ? -15.763 -2.319 -9.060 1.00 74.19 115 ILE A O 1
ATOM 933 N N . PHE A 1 116 ? -16.488 -0.673 -7.719 1.00 69.62 116 PHE A N 1
ATOM 934 C CA . PHE A 1 116 ? -16.903 0.201 -8.820 1.00 69.62 116 PHE A CA 1
ATOM 935 C C . PHE A 1 116 ? -15.734 0.598 -9.734 1.00 69.62 116 PHE A C 1
ATOM 937 O O . PHE A 1 116 ? -15.887 0.547 -10.953 1.00 69.62 116 PHE A O 1
ATOM 944 N N . GLY A 1 117 ? -14.566 0.936 -9.180 1.00 66.75 117 GLY A N 1
ATOM 945 C CA . GLY A 1 117 ? -13.359 1.255 -9.953 1.00 66.75 117 GLY A CA 1
ATOM 946 C C . GLY A 1 117 ? -12.922 0.108 -10.869 1.00 66.75 117 GLY A C 1
ATOM 947 O O . GLY A 1 117 ? -12.705 0.317 -12.063 1.00 66.75 117 GLY A O 1
ATOM 948 N N . ILE A 1 118 ? -12.922 -1.121 -10.345 1.00 70.00 118 ILE A N 1
ATOM 949 C CA . ILE A 1 118 ? -12.645 -2.338 -11.121 1.00 70.00 118 ILE A CA 1
ATOM 950 C C . ILE A 1 118 ? -13.653 -2.475 -12.273 1.00 70.00 118 ILE A C 1
ATOM 952 O O . ILE A 1 118 ? -13.253 -2.704 -13.414 1.00 70.00 118 ILE A O 1
ATOM 956 N N . PHE A 1 119 ? -14.951 -2.276 -12.019 1.00 70.75 119 PHE A N 1
ATOM 957 C CA . PHE A 1 119 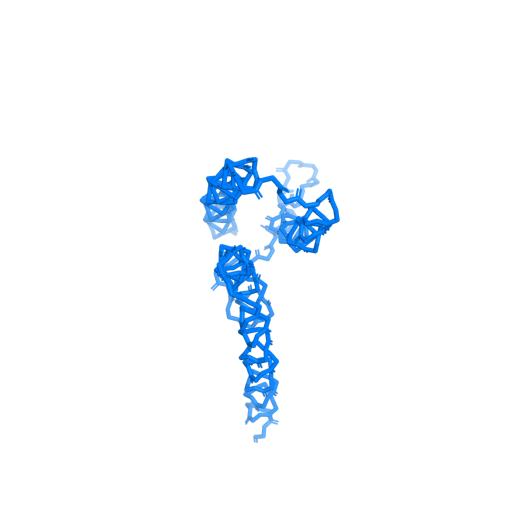? -15.976 -2.324 -13.070 1.00 70.75 119 PHE A CA 1
ATOM 958 C C . PHE A 1 119 ? -15.753 -1.282 -14.177 1.00 70.75 119 PHE A C 1
ATOM 960 O O . PHE A 1 119 ? -15.930 -1.599 -15.357 1.00 70.75 119 PHE A O 1
ATOM 967 N N . TYR A 1 120 ? -15.349 -0.057 -13.830 1.00 67.50 120 TYR A N 1
ATOM 968 C CA . TYR A 1 120 ? -15.058 0.989 -14.814 1.00 67.50 120 TYR A CA 1
ATOM 969 C C . TYR A 1 120 ? -13.853 0.645 -15.689 1.00 67.50 120 TYR A C 1
ATOM 971 O O . TYR A 1 120 ? -13.911 0.827 -16.907 1.00 67.50 120 TYR A O 1
ATOM 979 N N . GLU A 1 121 ? -12.787 0.102 -15.105 1.00 67.38 121 GLU A N 1
ATOM 980 C CA . GLU A 1 121 ? -11.587 -0.241 -15.865 1.00 67.38 121 GLU A CA 1
ATOM 981 C C . GLU A 1 121 ? -11.796 -1.476 -16.752 1.00 67.38 121 GLU A C 1
ATOM 983 O O . GLU A 1 121 ? -11.389 -1.476 -17.916 1.00 67.38 121 GLU A O 1
ATOM 988 N N . PHE A 1 122 ? -12.548 -2.478 -16.280 1.00 64.12 122 PHE A N 1
ATOM 989 C CA . PHE A 1 122 ? -12.989 -3.602 -17.115 1.00 64.12 122 PHE A CA 1
ATOM 990 C C . PHE A 1 122 ? -13.854 -3.142 -18.296 1.00 64.12 122 PHE A C 1
ATOM 992 O O . PHE A 1 122 ? -13.677 -3.622 -19.420 1.00 64.12 122 PHE A O 1
ATOM 999 N N . LYS A 1 123 ? -14.758 -2.180 -18.075 1.00 60.72 123 LYS A N 1
ATOM 1000 C CA . LYS A 1 123 ? -15.574 -1.591 -19.146 1.00 60.72 123 LYS A CA 1
ATOM 1001 C C . LYS A 1 123 ? -14.717 -0.793 -20.139 1.00 60.72 123 LYS A C 1
ATOM 1003 O O . LYS A 1 123 ? -14.955 -0.874 -21.343 1.00 60.72 123 LYS A O 1
ATOM 1008 N N . GLY A 1 124 ? -13.693 -0.085 -19.660 1.00 58.75 124 GLY A N 1
ATOM 1009 C CA . GLY A 1 124 ? -12.717 0.621 -20.495 1.00 58.75 124 GLY A CA 1
ATOM 1010 C C . GLY A 1 124 ? -11.902 -0.316 -21.394 1.00 58.75 124 GLY A C 1
ATOM 1011 O O . GLY A 1 124 ? -11.756 -0.051 -22.586 1.00 58.75 124 GLY A O 1
ATOM 1012 N N . ILE A 1 125 ? -11.451 -1.456 -20.859 1.00 58.19 125 ILE A N 1
ATOM 1013 C CA . ILE A 1 125 ? -10.725 -2.489 -21.618 1.00 58.19 125 ILE A CA 1
ATOM 1014 C C . ILE A 1 125 ? -11.607 -3.101 -22.719 1.00 58.19 125 ILE A C 1
ATOM 1016 O O . ILE A 1 125 ? -11.132 -3.330 -23.832 1.00 58.19 125 ILE A O 1
ATOM 1020 N N . PHE A 1 126 ? -12.895 -3.336 -22.446 1.00 56.62 126 PHE A N 1
ATOM 1021 C CA . PHE A 1 126 ? -13.835 -3.849 -23.451 1.00 56.62 126 PHE A CA 1
ATOM 1022 C C . PHE A 1 126 ? -14.219 -2.812 -24.515 1.00 56.62 126 PHE A C 1
ATOM 1024 O O . PHE A 1 126 ? -14.464 -3.183 -25.661 1.00 56.62 126 PHE A O 1
ATOM 1031 N N . SER A 1 127 ? -14.246 -1.521 -24.172 1.00 54.50 127 SER A N 1
ATOM 1032 C CA . SER A 1 127 ? -14.620 -0.458 -25.113 1.00 54.50 127 SER A CA 1
ATOM 1033 C C . SER A 1 127 ? -13.532 -0.132 -26.138 1.00 54.50 127 SER A C 1
ATOM 1035 O O . SER A 1 127 ? -13.858 0.370 -27.205 1.00 54.50 127 SER A O 1
ATOM 1037 N N . HIS A 1 128 ? -12.258 -0.409 -25.845 1.00 51.03 128 HIS A N 1
ATOM 1038 C CA . HIS A 1 128 ? -11.139 -0.114 -26.751 1.00 51.03 128 HIS A CA 1
ATOM 1039 C C . HIS A 1 128 ? -10.875 -1.213 -27.799 1.00 51.03 128 HIS A C 1
ATOM 1041 O O . HIS A 1 128 ? -9.945 -1.093 -28.595 1.00 51.03 128 HIS A O 1
ATOM 1047 N N . LYS A 1 129 ? -11.661 -2.299 -27.767 1.00 47.22 129 LYS A N 1
ATOM 1048 C CA . LYS A 1 129 ? -11.516 -3.490 -28.621 1.00 47.22 129 LYS A CA 1
ATOM 1049 C C . LYS A 1 129 ? -12.572 -3.584 -29.738 1.00 47.22 129 LYS A C 1
ATOM 1051 O O . LYS A 1 129 ? -12.664 -4.629 -30.379 1.00 47.22 129 LYS A O 1
ATOM 1056 N N . LYS A 1 130 ? -13.369 -2.532 -29.936 1.00 40.44 130 LYS A N 1
ATOM 1057 C CA . LYS A 1 130 ? -14.350 -2.371 -31.019 1.00 40.44 130 LYS A CA 1
ATOM 1058 C C . LYS A 1 130 ? -13.907 -1.234 -31.927 1.00 40.44 130 LYS A C 1
ATOM 1060 O O . LYS A 1 130 ? -14.144 -1.366 -33.143 1.00 40.44 130 LYS A O 1
#

Radius of gyration: 17.93 Å; Cα contacts (8 Å, |Δi|>4): 86; chains: 1; bounding box: 43×20×54 Å

InterPro domains:
  IPR008506 SRP-independent targeting protein 2/TMEM208 [PF05620] (1-127)
  IPR008506 SRP-independent targeting protein 2/TMEM208 [PTHR13505] (1-120)

Organism: NCBI:txid1288291

Secondary structure (DSSP, 8-state):
--HHHHHHHHHHHHHHHHHHHHHHHHHHHHHHHHHHHTT--GGGGGGGHHHHHHHHHHHHHHPPEEETTEEEE----TT-SSHHHHHHHHHHHHHHHHHHHHH-GGGGGHHHHHHHHHHHHHHHHHHTT-

Solvent-accessible surface area (backbone atoms only — not comparable to full-atom values): 7362 Å² total; per-residue (Å²): 132,76,64,64,63,42,50,50,44,38,53,50,30,51,51,52,51,50,54,50,50,52,50,50,51,52,53,51,51,53,48,50,53,52,38,60,76,65,68,57,63,76,75,67,59,61,71,52,52,67,50,53,50,52,54,50,51,52,51,63,45,35,48,59,42,70,55,94,95,38,77,79,38,46,38,56,61,67,85,40,82,58,76,53,44,52,53,51,51,49,45,57,49,48,55,52,29,57,58,38,45,76,78,37,79,69,24,63,57,58,57,53,55,51,55,51,51,52,53,52,52,55,50,52,61,60,62,76,76,116

Mean predicted aligned error: 8.71 Å